Protein AF-A0A227H9W9-F1 (afdb_monomer)

Organism: Vibrio parahaemolyticus (NCBI:txid670)

InterPro domains:
  IPR011234 Fumarylacetoacetase-like, C-terminal [PF01557] (1-72)
  IPR036663 Fumarylacetoacetase-like, C-terminal domain superfamily [G3DSA:3.90.850.10] (1-74)
  IPR036663 Fumarylacetoacetase-like, C-terminal domain superfamily [SSF56529] (1-72)

Foldseek 3Di:
DQQFPVVVQVVCVVVVHDRCVGGVPPPRDDDDDDDDCVPPDLQADKDWDDDPNHTPDIDGQVPDPAHPVNVVVD

Structure (mmCIF, N/CA/C/O backbone):
data_AF-A0A227H9W9-F1
#
_entry.id   AF-A0A227H9W9-F1
#
loop_
_atom_site.group_PDB
_atom_site.id
_atom_site.type_symbol
_atom_site.label_atom_id
_atom_site.label_alt_id
_atom_site.label_comp_id
_atom_site.label_asym_id
_atom_site.label_entity_id
_atom_site.label_seq_id
_atom_site.pdbx_PDB_ins_code
_atom_site.Cartn_x
_atom_site.Cartn_y
_atom_site.Cartn_z
_atom_site.occupancy
_atom_site.B_iso_or_equiv
_atom_site.auth_seq_id
_atom_site.auth_comp_id
_atom_site.auth_asym_id
_atom_site.auth_atom_id
_atom_site.pdbx_PDB_model_num
ATOM 1 N N . LEU A 1 1 ? 0.220 4.452 -2.376 1.00 95.88 1 LEU A N 1
ATOM 2 C CA . LEU A 1 1 ? 0.072 4.610 -0.915 1.00 95.88 1 LEU A CA 1
ATOM 3 C C . LEU A 1 1 ? -1.358 4.282 -0.532 1.00 95.88 1 LEU A C 1
ATOM 5 O O . LEU A 1 1 ? -2.268 4.870 -1.100 1.00 95.88 1 LEU A O 1
ATOM 9 N N . ASP A 1 2 ? -1.521 3.357 0.409 1.00 97.69 2 ASP A N 1
ATOM 10 C CA . ASP A 1 2 ? -2.794 3.015 1.053 1.00 97.69 2 ASP A CA 1
ATOM 11 C C . ASP A 1 2 ? -2.942 3.873 2.320 1.00 97.69 2 ASP A C 1
ATOM 13 O O . ASP A 1 2 ? -2.460 3.531 3.408 1.00 97.69 2 ASP A O 1
ATOM 17 N N . LEU A 1 3 ? -3.521 5.063 2.157 1.00 98.00 3 LEU A N 1
ATOM 18 C CA . LEU A 1 3 ? -3.716 5.998 3.256 1.00 98.00 3 LEU A CA 1
ATOM 19 C C . LEU A 1 3 ? -4.833 5.495 4.163 1.00 98.00 3 LEU A C 1
ATOM 21 O O . LEU A 1 3 ? -5.931 5.162 3.732 1.00 98.00 3 LEU A O 1
ATOM 25 N N . THR A 1 4 ? -4.556 5.468 5.462 1.00 98.06 4 THR A N 1
ATOM 26 C CA . THR A 1 4 ? -5.463 4.870 6.442 1.00 98.06 4 THR A CA 1
ATOM 27 C C . THR A 1 4 ? -5.729 5.827 7.589 1.00 98.06 4 THR A C 1
ATOM 29 O O . THR A 1 4 ? -4.798 6.281 8.258 1.00 98.06 4 THR A O 1
ATOM 32 N N . LYS A 1 5 ? -7.004 6.057 7.917 1.00 98.19 5 LYS A N 1
ATOM 33 C CA . LYS A 1 5 ? -7.391 6.739 9.163 1.00 98.19 5 LYS A CA 1
ATOM 34 C C . LYS A 1 5 ? -7.211 5.778 10.341 1.00 98.19 5 LYS A C 1
ATOM 36 O O . LYS A 1 5 ? -8.164 5.139 10.783 1.00 98.19 5 LYS A O 1
ATOM 41 N N . ARG A 1 6 ? -5.973 5.650 10.837 1.00 98.12 6 ARG A N 1
ATOM 42 C CA . ARG A 1 6 ? -5.565 4.596 11.787 1.00 98.12 6 ARG A CA 1
ATOM 43 C C . ARG A 1 6 ? -6.453 4.505 13.030 1.00 98.12 6 ARG A C 1
ATOM 45 O O . ARG A 1 6 ? -6.868 3.409 13.387 1.00 98.12 6 ARG A O 1
ATOM 52 N N . GLY A 1 7 ? -6.771 5.636 13.663 1.00 98.31 7 GLY A N 1
ATOM 53 C CA . GLY A 1 7 ? -7.629 5.656 14.855 1.00 98.31 7 GLY A CA 1
ATOM 54 C C . GLY A 1 7 ? -9.033 5.105 14.583 1.00 98.31 7 GLY A C 1
ATOM 55 O O . GLY A 1 7 ? -9.543 4.289 15.351 1.00 98.31 7 GLY A O 1
ATOM 56 N N . LEU A 1 8 ? -9.619 5.481 13.442 1.00 98.06 8 LEU A N 1
ATOM 57 C CA . LEU A 1 8 ? -10.930 4.995 13.021 1.00 98.06 8 LEU A CA 1
ATOM 58 C C . LEU A 1 8 ? -10.892 3.499 12.688 1.00 98.06 8 LEU A C 1
ATOM 60 O O . LEU A 1 8 ? -11.745 2.761 13.168 1.00 98.06 8 LEU A O 1
ATOM 64 N N . GLN A 1 9 ? -9.881 3.037 11.946 1.00 98.44 9 GLN A N 1
ATOM 65 C CA . GLN A 1 9 ? -9.712 1.613 11.635 1.00 98.44 9 GLN A CA 1
ATOM 66 C C . GLN A 1 9 ? -9.649 0.762 12.911 1.00 98.44 9 GLN A C 1
ATOM 68 O O . GLN A 1 9 ? -10.325 -0.259 13.008 1.00 98.44 9 GLN A O 1
ATOM 73 N N . SER A 1 10 ? -8.875 1.195 13.912 1.00 98.19 10 SER A N 1
ATOM 74 C CA . SER A 1 10 ? -8.769 0.499 15.198 1.00 98.19 10 SER A CA 1
ATOM 75 C C . SER A 1 10 ? -10.107 0.427 15.936 1.00 98.19 10 SER A C 1
ATOM 77 O O . SER A 1 10 ? -10.422 -0.604 16.526 1.00 98.19 10 SER A O 1
ATOM 79 N N . SER A 1 11 ? -10.902 1.501 15.899 1.00 98.12 11 SER A N 1
ATOM 80 C CA . SER A 1 11 ? -12.239 1.530 16.502 1.00 98.12 11 SER A CA 1
ATOM 81 C C . SER A 1 11 ? -13.219 0.595 15.784 1.00 98.12 11 SER A C 1
ATOM 83 O O . SER A 1 11 ? -13.900 -0.191 16.439 1.00 98.12 11 SER A O 1
ATOM 85 N N . LEU A 1 12 ? -13.237 0.623 14.446 1.00 98.06 12 LEU A N 1
ATOM 86 C CA . LEU A 1 12 ? -14.090 -0.238 13.620 1.00 98.06 12 LEU A CA 1
ATOM 87 C C . LEU A 1 12 ? -13.739 -1.718 13.812 1.00 98.06 12 LEU A C 1
ATOM 89 O O . LEU A 1 12 ? -14.628 -2.529 14.049 1.00 98.06 12 LEU A O 1
ATOM 93 N N . LYS A 1 13 ? -12.443 -2.062 13.826 1.00 97.44 13 LYS A N 1
ATOM 94 C CA . LYS A 1 13 ? -11.973 -3.435 14.067 1.00 97.44 13 LYS A CA 1
ATOM 95 C C . LYS A 1 13 ? -12.421 -3.974 15.428 1.00 97.44 13 LYS A C 1
ATOM 97 O O . LYS A 1 13 ? -12.865 -5.113 15.496 1.00 97.44 13 LYS A O 1
ATOM 102 N N . LYS A 1 14 ? -12.339 -3.172 16.498 1.00 98.00 14 LYS A N 1
ATOM 103 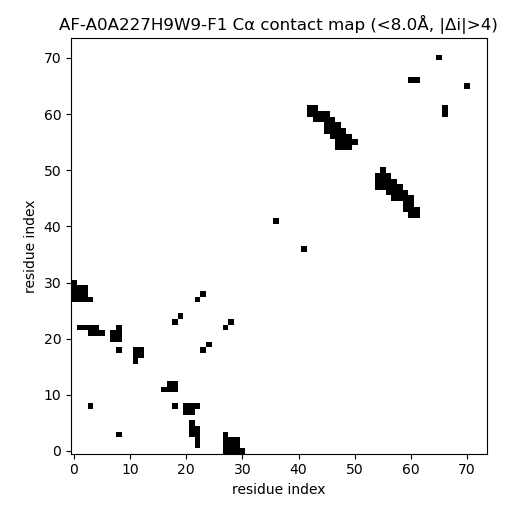C CA . LYS A 1 14 ? -12.810 -3.569 17.842 1.00 98.00 14 LYS A CA 1
ATOM 104 C C . LYS A 1 14 ? -14.310 -3.864 17.883 1.00 98.00 14 LYS A C 1
ATOM 106 O O . LYS A 1 14 ? -14.742 -4.656 18.708 1.00 98.00 14 LYS A O 1
ATOM 111 N N . GLN A 1 15 ? -15.078 -3.221 17.010 1.00 97.75 15 GLN A N 1
ATOM 112 C CA . GLN A 1 15 ? -16.528 -3.375 16.916 1.00 97.75 15 GLN A CA 1
ATOM 113 C C . GLN A 1 15 ? -16.955 -4.407 15.860 1.00 97.75 15 GLN A C 1
ATOM 115 O O . GLN A 1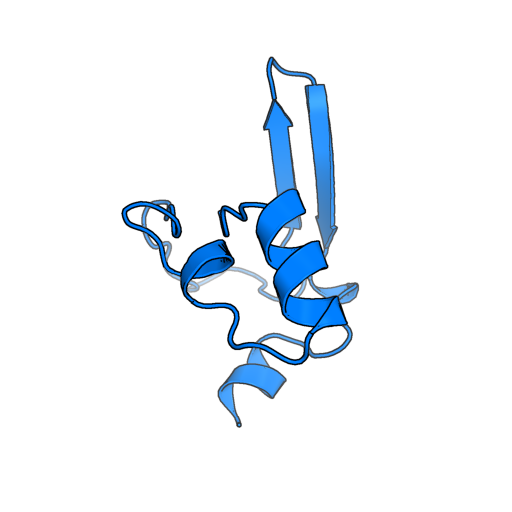 15 ? -18.147 -4.624 15.685 1.00 97.75 15 GLN A O 1
ATOM 120 N N . GLY A 1 16 ? -16.013 -5.020 15.129 1.00 97.69 16 GLY A N 1
ATOM 121 C CA . GLY A 1 16 ? -16.331 -5.908 14.006 1.00 97.69 16 GLY A CA 1
ATOM 122 C C . GLY A 1 16 ? -17.016 -5.197 12.832 1.00 97.69 16 GLY A C 1
ATOM 123 O O . GLY A 1 16 ? -17.710 -5.838 12.050 1.00 97.69 16 GLY A O 1
ATOM 124 N N . LEU A 1 17 ? -16.854 -3.876 12.721 1.00 98.19 17 LEU A N 1
ATOM 125 C CA . LEU A 1 17 ? -17.511 -3.070 11.695 1.00 98.19 17 LEU A CA 1
ATOM 126 C C . LEU A 1 17 ? -16.691 -3.002 10.396 1.00 98.19 17 LEU A C 1
ATOM 128 O O . LEU A 1 17 ? -15.460 -3.108 10.451 1.00 98.19 17 LEU A O 1
ATOM 132 N N . PRO A 1 18 ? -17.352 -2.750 9.249 1.00 97.94 18 PRO A N 1
ATOM 133 C CA . PRO A 1 18 ? -16.701 -2.555 7.953 1.00 97.94 18 PRO A CA 1
ATOM 134 C C . PRO A 1 18 ? -15.675 -1.406 7.946 1.00 97.94 18 PRO A C 1
ATOM 136 O O . PRO A 1 18 ? -15.783 -0.448 8.717 1.00 97.94 18 PRO A O 1
ATOM 139 N N . TRP A 1 19 ? -14.632 -1.512 7.114 1.00 97.94 19 TRP A N 1
ATOM 140 C CA . TRP A 1 19 ? -13.448 -0.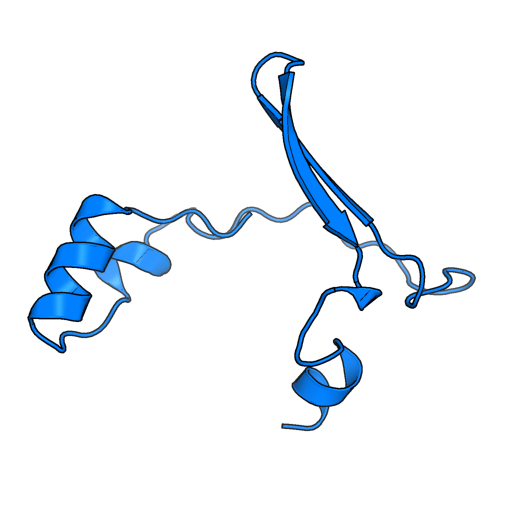631 7.152 1.00 97.94 19 TRP A CA 1
ATOM 141 C C . TRP A 1 19 ? -13.470 0.519 6.137 1.00 97.94 19 TRP A C 1
ATOM 143 O O . TRP A 1 19 ? -12.550 1.342 6.138 1.00 97.94 19 TRP A O 1
ATOM 153 N N . GLU A 1 20 ? -14.499 0.630 5.301 1.00 97.31 20 GLU A N 1
ATOM 154 C CA . GLU A 1 20 ? -14.602 1.564 4.172 1.00 97.31 20 GLU A CA 1
ATOM 155 C C . GLU A 1 20 ? -14.346 3.001 4.624 1.00 97.31 20 GLU A C 1
ATOM 157 O O . GLU A 1 20 ? -13.528 3.707 4.043 1.00 97.31 20 GLU A O 1
ATOM 162 N N . ARG A 1 21 ? -14.927 3.426 5.751 1.00 96.81 21 ARG A N 1
ATOM 163 C CA . ARG A 1 21 ? -14.725 4.790 6.274 1.00 96.81 21 ARG A CA 1
ATOM 164 C C . ARG A 1 21 ? -13.267 5.103 6.636 1.00 96.81 21 ARG A C 1
ATOM 166 O O . ARG A 1 21 ? -12.887 6.275 6.690 1.00 96.81 21 ARG A O 1
ATOM 173 N N . ALA A 1 22 ? -12.462 4.082 6.926 1.00 98.00 22 ALA A N 1
ATOM 174 C CA . ALA A 1 22 ? -11.058 4.223 7.293 1.00 98.00 22 ALA A CA 1
ATOM 175 C C . ALA A 1 22 ? -10.077 3.966 6.140 1.00 98.00 22 ALA A C 1
ATOM 177 O O . ALA A 1 22 ? -8.942 4.441 6.237 1.00 98.00 22 ALA A O 1
ATOM 178 N N . LYS A 1 23 ? -10.495 3.229 5.102 1.00 98.19 23 LYS A N 1
ATOM 179 C CA . LYS A 1 23 ? -9.647 2.728 4.004 1.00 98.19 23 LYS A CA 1
ATOM 180 C C . LYS A 1 23 ? -10.056 3.185 2.599 1.00 98.19 23 LYS A C 1
ATOM 182 O O . LYS A 1 23 ? -9.206 3.205 1.727 1.00 98.19 23 LYS A O 1
ATOM 187 N N . ALA A 1 24 ? -11.313 3.562 2.392 1.00 98.06 24 ALA A N 1
ATOM 188 C CA . ALA A 1 24 ? -11.901 3.879 1.089 1.00 98.06 24 ALA A CA 1
ATOM 189 C C . ALA A 1 24 ? -12.500 5.298 1.049 1.00 98.06 24 ALA A C 1
ATOM 191 O O . ALA A 1 24 ? -13.511 5.546 0.402 1.00 98.06 24 ALA A O 1
ATOM 192 N N . PHE A 1 25 ? -11.909 6.240 1.788 1.00 97.62 25 PHE A N 1
ATOM 193 C CA . PHE A 1 25 ? -12.279 7.655 1.689 1.00 97.62 25 PHE A CA 1
ATOM 194 C C . PHE A 1 25 ? -11.664 8.290 0.431 1.00 97.62 25 PHE A C 1
ATOM 196 O O . PHE A 1 25 ? -10.679 7.777 -0.105 1.00 97.62 25 PHE A O 1
ATOM 203 N N . ASP A 1 26 ? -12.205 9.421 -0.019 1.00 98.00 26 ASP A N 1
ATOM 204 C CA . ASP A 1 26 ? -11.712 10.109 -1.217 1.00 98.00 26 ASP A CA 1
ATOM 205 C C . ASP A 1 26 ? -10.211 10.426 -1.118 1.00 98.00 26 ASP A C 1
ATOM 207 O O . ASP A 1 26 ? -9.734 10.970 -0.119 1.00 98.00 26 ASP A O 1
ATOM 211 N N . GLY A 1 27 ? -9.452 10.045 -2.150 1.00 96.81 27 GLY A N 1
ATOM 212 C CA . GLY A 1 27 ? -7.995 10.219 -2.194 1.00 96.81 27 GLY A CA 1
ATOM 213 C C . GLY A 1 27 ? -7.191 9.252 -1.312 1.00 96.81 27 GLY A C 1
ATOM 214 O O . GLY A 1 27 ? -5.996 9.463 -1.116 1.00 96.81 27 GLY A O 1
ATOM 215 N N . SER A 1 28 ? -7.808 8.195 -0.775 1.00 97.56 28 SER A N 1
ATOM 216 C CA . SER A 1 28 ? -7.125 7.192 0.063 1.00 97.56 28 SER A CA 1
ATOM 217 C C . SER A 1 28 ? -6.066 6.371 -0.682 1.00 97.56 28 SER A C 1
ATOM 219 O O . SER A 1 28 ? -5.067 5.977 -0.079 1.00 97.56 28 SER A O 1
ATOM 221 N N . ALA A 1 29 ? -6.249 6.148 -1.985 1.00 97.50 29 ALA A N 1
ATOM 222 C CA . ALA A 1 29 ? -5.312 5.419 -2.830 1.00 97.50 29 ALA A CA 1
ATOM 223 C C . ALA A 1 29 ? -4.520 6.385 -3.723 1.00 97.50 29 ALA A C 1
ATOM 225 O O . ALA A 1 29 ? -5.046 6.950 -4.680 1.00 97.50 29 ALA A O 1
ATOM 226 N N . VAL A 1 30 ? -3.235 6.568 -3.411 1.00 97.06 30 VAL A N 1
ATOM 227 C CA . VAL A 1 30 ? -2.327 7.420 -4.197 1.00 97.06 30 VAL A CA 1
ATOM 228 C C . VAL A 1 30 ? -1.422 6.545 -5.054 1.00 97.06 30 VAL A C 1
ATOM 230 O O . VAL A 1 30 ? -0.633 5.768 -4.511 1.00 97.06 30 VAL A O 1
ATOM 233 N N . PHE A 1 31 ? -1.499 6.684 -6.373 1.00 96.44 31 PHE A N 1
ATOM 234 C CA . PHE A 1 31 ? -0.699 5.906 -7.318 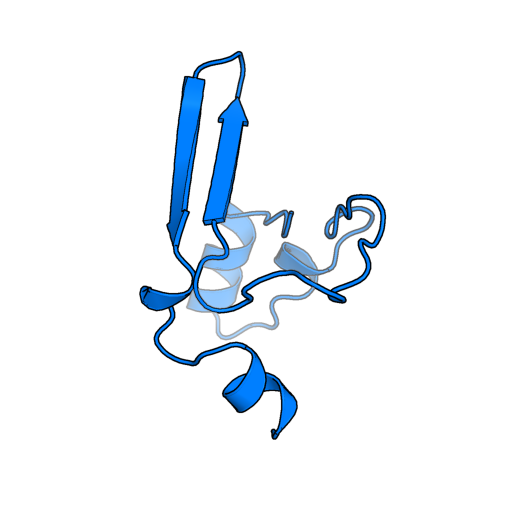1.00 96.44 31 PHE A CA 1
ATOM 235 C C . PHE A 1 31 ? 0.412 6.750 -7.941 1.00 96.44 31 PHE A C 1
ATOM 237 O O . PHE A 1 31 ? 0.254 7.951 -8.161 1.00 96.44 31 PHE A O 1
ATOM 244 N N . SER A 1 32 ? 1.545 6.110 -8.230 1.00 95.50 32 SER A N 1
ATOM 245 C CA . SER A 1 32 ? 2.532 6.653 -9.160 1.00 95.50 32 SER A CA 1
ATOM 246 C C . SER A 1 32 ? 2.056 6.458 -10.601 1.00 95.50 32 SER A C 1
ATOM 248 O O . SER A 1 32 ? 0.981 5.918 -10.864 1.00 95.50 32 SER A O 1
ATOM 250 N N . ARG A 1 33 ? 2.898 6.848 -11.559 1.00 96.81 33 ARG A N 1
ATOM 251 C CA . ARG A 1 33 ? 2.745 6.377 -12.937 1.00 96.81 33 ARG A CA 1
ATOM 252 C C . ARG A 1 33 ? 2.883 4.855 -12.970 1.00 96.81 33 ARG A C 1
ATOM 254 O O . ARG A 1 33 ? 3.666 4.296 -12.198 1.00 96.81 33 ARG A O 1
ATOM 261 N N . PHE A 1 34 ? 2.138 4.222 -13.866 1.00 95.75 34 PHE A N 1
ATOM 262 C CA . PHE A 1 34 ? 2.327 2.812 -14.182 1.00 95.75 34 PHE A CA 1
ATOM 263 C C . PHE A 1 34 ? 3.672 2.620 -14.881 1.00 95.75 34 PHE A C 1
ATOM 265 O O . PHE A 1 34 ? 4.092 3.471 -15.669 1.00 95.75 34 PHE A O 1
ATOM 272 N N . VAL A 1 35 ? 4.342 1.515 -14.563 1.00 92.75 35 VAL A N 1
ATOM 273 C CA . VAL A 1 35 ? 5.650 1.159 -15.114 1.00 92.75 35 VAL A CA 1
ATOM 274 C C . VAL A 1 35 ? 5.527 -0.219 -15.776 1.00 92.75 35 VAL A C 1
ATOM 276 O O . VAL A 1 35 ? 4.994 -1.124 -15.131 1.00 92.75 35 VAL A O 1
ATOM 279 N N . PRO A 1 36 ? 5.959 -0.377 -17.042 1.00 94.25 36 PRO A N 1
ATOM 280 C CA . PRO A 1 36 ? 6.026 -1.679 -17.708 1.00 94.25 36 PRO A CA 1
ATOM 281 C C . PRO A 1 36 ? 6.946 -2.643 -16.950 1.00 94.25 36 PRO A C 1
ATOM 283 O O . PRO A 1 36 ? 7.945 -2.214 -16.378 1.00 94.25 36 PRO A O 1
ATOM 286 N N . LEU A 1 37 ? 6.614 -3.936 -16.942 1.00 90.94 37 LEU A N 1
ATOM 287 C CA . LEU A 1 37 ? 7.406 -4.961 -16.247 1.00 90.94 37 LEU A CA 1
ATOM 288 C C . LEU A 1 37 ? 8.463 -5.616 -17.149 1.00 90.94 37 LEU A C 1
ATOM 290 O O . LEU A 1 37 ? 9.276 -6.400 -16.663 1.00 90.94 37 LEU A O 1
ATOM 294 N N . GLU A 1 38 ? 8.482 -5.316 -18.449 1.00 95.12 38 GLU A N 1
ATOM 295 C CA . GLU A 1 38 ? 9.461 -5.866 -19.384 1.00 95.12 38 GLU A CA 1
ATOM 296 C C . GLU A 1 38 ? 10.899 -5.561 -18.934 1.00 95.12 38 GLU A C 1
ATOM 298 O O . GLU A 1 38 ? 11.297 -4.407 -18.780 1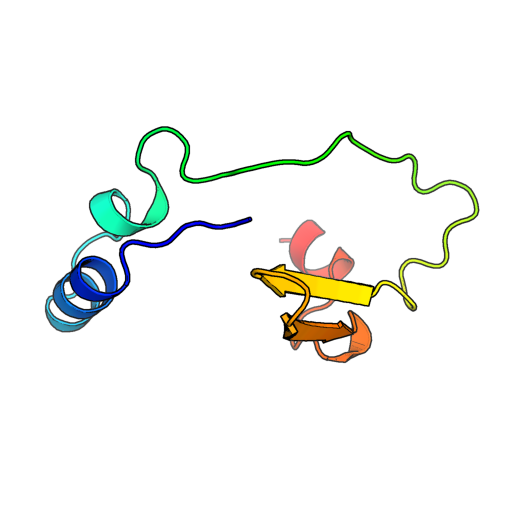.00 95.12 38 GLU A O 1
ATOM 303 N N . GLY A 1 39 ? 11.696 -6.615 -18.737 1.00 92.44 39 GLY A N 1
ATOM 304 C CA . GLY A 1 39 ? 13.091 -6.501 -18.303 1.00 92.44 39 GLY A CA 1
ATOM 305 C C . GLY A 1 39 ? 13.288 -6.192 -16.813 1.00 92.44 39 GLY A C 1
ATOM 306 O O . GLY A 1 39 ? 14.427 -5.976 -16.402 1.00 92.44 39 GLY A O 1
ATOM 307 N N . ILE A 1 40 ? 12.223 -6.180 -16.004 1.00 92.81 40 ILE A N 1
ATOM 308 C CA . ILE A 1 40 ? 12.299 -5.994 -14.551 1.00 92.81 40 ILE A CA 1
ATOM 309 C C . ILE A 1 40 ? 12.262 -7.354 -13.853 1.00 92.81 40 ILE A C 1
ATOM 311 O O . ILE A 1 40 ? 11.338 -8.141 -14.061 1.00 92.81 40 ILE A O 1
ATOM 315 N N . ASP A 1 41 ? 13.235 -7.6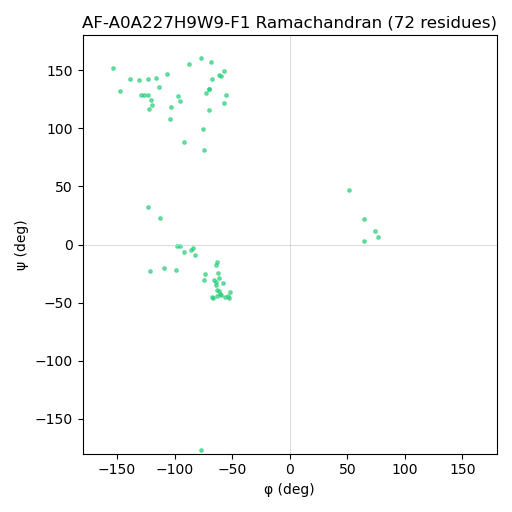11 -12.975 1.00 92.19 41 ASP A N 1
ATOM 316 C CA . ASP A 1 41 ? 13.146 -8.732 -12.041 1.00 92.19 41 ASP A CA 1
ATOM 317 C C . ASP A 1 41 ? 12.162 -8.396 -10.915 1.00 92.19 41 ASP A C 1
ATOM 319 O O . ASP A 1 41 ? 12.457 -7.694 -9.947 1.00 92.19 41 ASP A O 1
ATOM 323 N N . ILE A 1 42 ? 10.953 -8.914 -11.059 1.00 90.00 42 ILE A N 1
ATOM 324 C CA . ILE A 1 42 ? 9.865 -8.754 -10.099 1.00 90.00 42 ILE A CA 1
ATOM 325 C C . ILE A 1 42 ? 10.144 -9.397 -8.731 1.00 90.00 42 ILE A C 1
ATOM 327 O O . ILE A 1 42 ? 9.470 -9.053 -7.758 1.00 90.00 42 ILE A O 1
ATOM 331 N N . HIS A 1 43 ? 11.114 -10.314 -8.629 1.00 90.31 43 HIS A N 1
ATOM 332 C CA . HIS A 1 43 ? 11.518 -10.935 -7.366 1.00 90.31 43 HIS A CA 1
ATOM 333 C C . HIS A 1 43 ? 12.502 -10.073 -6.560 1.00 90.31 43 HIS A C 1
ATOM 335 O O . HIS A 1 43 ? 12.740 -10.385 -5.390 1.00 90.31 43 HIS A O 1
ATOM 341 N N . ASP A 1 44 ? 13.009 -8.986 -7.148 1.00 93.44 44 ASP A N 1
ATOM 342 C CA . ASP A 1 44 ? 13.897 -7.990 -6.526 1.00 93.44 44 ASP A CA 1
ATOM 343 C C . ASP A 1 44 ? 13.210 -6.615 -6.365 1.00 93.44 44 ASP A C 1
ATOM 345 O O . ASP A 1 44 ? 13.832 -5.554 -6.275 1.00 93.44 44 ASP A O 1
ATOM 349 N N . LEU A 1 45 ? 11.874 -6.595 -6.330 1.00 93.81 45 LEU A N 1
ATOM 350 C CA . LEU A 1 45 ? 11.139 -5.354 -6.098 1.00 93.81 45 LEU A CA 1
ATOM 351 C C . LEU A 1 45 ? 11.299 -4.868 -4.657 1.00 93.81 45 LEU A C 1
ATOM 353 O O . LEU A 1 45 ? 11.112 -5.600 -3.680 1.00 93.81 45 LEU A O 1
ATOM 357 N N . ASN A 1 46 ? 11.575 -3.572 -4.546 1.00 95.25 46 ASN A N 1
ATOM 358 C CA . ASN A 1 46 ? 11.819 -2.874 -3.295 1.00 95.25 46 ASN A CA 1
ATOM 359 C C . ASN A 1 46 ? 10.849 -1.697 -3.134 1.00 95.25 46 ASN A C 1
ATOM 361 O O . ASN A 1 46 ? 10.531 -0.987 -4.087 1.00 95.25 46 ASN A O 1
ATOM 365 N N . LEU A 1 47 ? 10.402 -1.468 -1.901 1.00 95.25 47 LEU A N 1
ATOM 366 C CA . LEU A 1 47 ? 9.531 -0.363 -1.508 1.00 95.25 47 LEU A CA 1
ATOM 367 C C . LEU A 1 47 ? 10.237 0.475 -0.448 1.00 95.25 47 LEU A C 1
ATOM 369 O O . LEU A 1 47 ? 10.597 -0.038 0.611 1.00 95.25 47 LEU A O 1
ATOM 373 N N . GLU A 1 48 ? 10.380 1.773 -0.695 1.00 97.50 48 GLU A N 1
ATOM 374 C CA . GLU A 1 48 ? 10.886 2.727 0.290 1.00 97.50 48 GLU A CA 1
ATOM 375 C C . GLU A 1 48 ? 9.966 3.950 0.380 1.00 97.50 48 GLU A C 1
ATOM 377 O O . GLU A 1 48 ? 9.439 4.428 -0.624 1.00 97.50 48 GLU A O 1
ATOM 382 N N . LEU A 1 49 ? 9.776 4.464 1.598 1.00 97.81 49 LEU A N 1
ATOM 383 C CA . LEU A 1 49 ? 9.076 5.724 1.847 1.00 97.81 49 LEU A CA 1
ATOM 384 C C . LEU A 1 49 ? 9.955 6.638 2.690 1.00 97.81 49 LEU A C 1
ATOM 386 O O . LEU A 1 49 ? 10.418 6.258 3.772 1.00 97.81 49 LEU A O 1
ATOM 390 N N . LEU A 1 50 ? 10.125 7.864 2.206 1.00 98.25 50 LEU A N 1
ATOM 391 C CA . LEU A 1 50 ? 10.803 8.938 2.909 1.00 98.25 50 LEU A CA 1
ATOM 392 C C . LEU A 1 50 ? 9.790 10.031 3.253 1.00 98.25 50 LEU A C 1
ATOM 394 O O . LEU A 1 50 ? 8.990 10.433 2.411 1.00 98.25 50 LEU A O 1
ATOM 398 N N . ILE A 1 51 ? 9.851 10.536 4.481 1.00 97.88 51 ILE A N 1
ATOM 399 C CA . ILE A 1 51 ? 9.107 11.716 4.928 1.00 97.88 51 ILE A CA 1
ATOM 400 C C . ILE A 1 51 ? 10.141 12.739 5.374 1.00 97.88 51 ILE A C 1
ATOM 402 O O . ILE A 1 51 ? 10.935 12.458 6.268 1.00 97.88 51 ILE A O 1
ATOM 406 N N . ASN A 1 52 ? 10.154 13.913 4.737 1.00 97.69 52 ASN A N 1
ATOM 407 C CA . ASN A 1 52 ? 11.141 14.966 5.005 1.00 97.69 52 ASN A CA 1
ATOM 408 C C . ASN A 1 52 ? 12.586 14.436 4.948 1.00 97.69 52 ASN A C 1
ATOM 410 O O . ASN A 1 52 ? 13.380 14.663 5.857 1.00 97.69 52 ASN A O 1
ATOM 414 N N . CYS A 1 53 ? 12.896 13.663 3.902 1.00 97.06 53 CYS A N 1
ATOM 415 C CA . CYS A 1 53 ? 14.188 12.997 3.691 1.00 97.06 53 CYS A CA 1
ATOM 416 C C . CYS A 1 53 ? 14.564 11.921 4.729 1.00 97.06 53 CYS A C 1
ATOM 418 O O . CYS A 1 53 ? 15.630 11.319 4.621 1.00 97.06 53 CYS A O 1
ATOM 420 N N . VAL A 1 54 ? 13.696 11.616 5.696 1.00 98.19 54 VAL A N 1
ATOM 421 C CA . VAL A 1 54 ? 13.903 10.535 6.664 1.00 98.19 54 VAL A CA 1
ATOM 422 C C . VAL A 1 54 ? 13.200 9.277 6.172 1.00 98.19 54 VAL A C 1
ATOM 424 O O . VAL A 1 54 ? 11.991 9.284 5.942 1.00 98.19 54 VAL A O 1
ATOM 427 N N . ARG A 1 55 ? 13.943 8.176 6.020 1.00 98.00 55 ARG A N 1
ATOM 428 C CA . ARG A 1 55 ? 13.372 6.880 5.634 1.00 98.00 55 ARG A CA 1
ATOM 429 C C . ARG A 1 55 ? 12.529 6.314 6.776 1.00 98.00 55 ARG A C 1
ATOM 431 O O . ARG A 1 55 ? 13.062 5.978 7.829 1.00 98.00 55 ARG A O 1
ATOM 438 N N . VAL A 1 56 ? 11.227 6.179 6.538 1.00 98.12 56 VAL A N 1
ATOM 439 C CA . VAL A 1 56 ? 10.243 5.686 7.519 1.00 98.12 56 VAL A CA 1
ATOM 440 C C . VAL A 1 56 ? 9.704 4.297 7.183 1.00 98.12 56 VAL A C 1
ATOM 442 O O . VAL A 1 56 ? 9.197 3.614 8.068 1.00 98.12 56 VAL A O 1
ATOM 445 N N . GLN A 1 57 ? 9.816 3.856 5.927 1.00 97.94 57 GLN A N 1
ATOM 446 C CA . GLN A 1 57 ? 9.488 2.489 5.521 1.00 97.94 57 GLN A CA 1
ATOM 447 C C . GLN A 1 57 ? 10.528 1.969 4.533 1.00 97.94 57 GLN A C 1
ATOM 449 O O . GLN A 1 57 ? 11.010 2.714 3.678 1.00 97.94 57 GLN A O 1
ATOM 454 N N . LYS A 1 58 ? 10.847 0.682 4.661 1.00 97.69 58 LYS A N 1
ATOM 455 C CA . LYS A 1 58 ? 11.640 -0.095 3.714 1.00 97.69 58 LYS A CA 1
ATOM 456 C C . LYS A 1 58 ? 11.141 -1.534 3.733 1.00 97.69 58 LYS A C 1
ATOM 458 O O . LYS A 1 58 ? 10.983 -2.093 4.817 1.00 97.69 58 LYS A O 1
ATOM 463 N N . GLY A 1 59 ? 10.908 -2.113 2.566 1.00 96.94 59 GLY A N 1
ATOM 464 C CA . GLY A 1 59 ? 10.475 -3.496 2.428 1.00 96.94 59 GLY A CA 1
ATOM 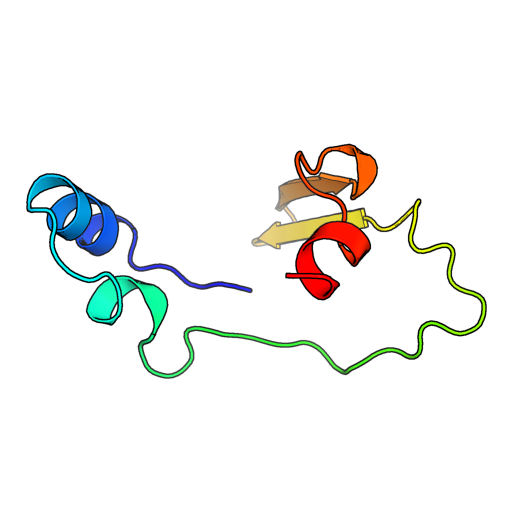465 C C . GLY A 1 59 ? 10.894 -4.088 1.091 1.00 96.94 59 GLY A C 1
ATOM 466 O O . GLY A 1 59 ? 11.040 -3.371 0.104 1.00 96.94 59 GLY A O 1
ATOM 467 N N . HIS A 1 60 ? 11.077 -5.400 1.089 1.00 97.12 60 HIS A N 1
ATOM 468 C CA . HIS A 1 60 ? 11.438 -6.198 -0.071 1.00 97.12 60 HIS A CA 1
ATOM 469 C C . HIS A 1 60 ? 10.305 -7.175 -0.398 1.00 97.12 60 HIS A C 1
ATOM 471 O O . HIS A 1 60 ? 9.691 -7.731 0.514 1.00 97.12 60 HIS A O 1
ATOM 477 N N . VAL A 1 61 ? 10.037 -7.428 -1.680 1.00 95.44 61 VAL A N 1
ATOM 478 C CA . VAL A 1 61 ? 8.954 -8.328 -2.125 1.00 95.44 61 VAL A CA 1
ATOM 479 C C . VAL A 1 61 ? 9.093 -9.751 -1.566 1.00 95.44 61 VAL A C 1
ATOM 481 O O . VAL A 1 61 ? 8.105 -10.372 -1.195 1.00 95.44 61 VAL A O 1
ATOM 484 N N . GLN A 1 62 ? 10.324 -10.236 -1.384 1.00 95.19 62 GLN A N 1
ATOM 485 C CA . GLN A 1 62 ? 10.613 -11.532 -0.740 1.00 95.19 62 GLN A CA 1
ATOM 486 C C . GLN A 1 62 ? 10.174 -11.620 0.734 1.00 95.19 62 GLN A C 1
ATOM 488 O O . GLN A 1 62 ? 10.123 -12.711 1.290 1.00 95.19 62 GLN A O 1
ATOM 493 N N . GLN A 1 63 ? 9.867 -10.495 1.388 1.00 96.12 63 GLN A N 1
ATOM 494 C CA . GLN A 1 63 ? 9.339 -10.478 2.757 1.00 96.12 63 GLN A CA 1
ATOM 495 C C . GLN A 1 63 ? 7.812 -10.648 2.801 1.00 96.12 63 GLN A C 1
ATOM 497 O O . GLN A 1 63 ? 7.236 -10.704 3.889 1.00 96.12 63 GLN A O 1
ATOM 502 N N . MET A 1 64 ? 7.134 -10.688 1.649 1.00 95.44 64 MET A N 1
ATOM 503 C CA . MET A 1 64 ? 5.693 -10.919 1.585 1.00 95.44 64 MET A CA 1
ATOM 504 C C . MET A 1 64 ? 5.371 -12.369 1.963 1.00 95.44 64 MET A C 1
ATOM 506 O O . MET A 1 64 ? 5.983 -13.298 1.450 1.00 95.44 64 MET A O 1
ATOM 510 N N . LEU A 1 65 ? 4.370 -12.564 2.830 1.00 95.56 65 LEU A N 1
ATOM 511 C CA . LEU A 1 65 ? 3.854 -13.902 3.160 1.00 95.56 65 LEU A CA 1
ATOM 512 C C . LEU A 1 65 ? 3.218 -14.587 1.942 1.00 95.56 65 LEU A C 1
ATOM 514 O O . LEU A 1 65 ? 3.338 -15.797 1.785 1.00 95.56 65 LEU A O 1
ATOM 518 N N . TYR A 1 66 ? 2.572 -13.794 1.087 1.00 94.31 66 TYR A N 1
ATOM 519 C CA . TYR A 1 66 ? 1.991 -14.225 -0.180 1.00 94.31 66 TYR A CA 1
ATOM 520 C C . TYR A 1 66 ? 2.619 -13.393 -1.301 1.00 94.31 66 TYR A C 1
ATOM 522 O O . TYR A 1 66 ? 2.473 -12.168 -1.274 1.00 94.31 66 TYR A O 1
ATOM 530 N N . PRO A 1 67 ? 3.357 -13.998 -2.248 1.00 91.50 67 PRO A N 1
ATOM 531 C CA . PRO A 1 67 ? 3.981 -13.253 -3.337 1.00 91.50 67 PRO A CA 1
ATOM 532 C C . PRO A 1 67 ? 2.920 -12.690 -4.300 1.00 91.50 67 PRO A C 1
ATOM 534 O O . PRO A 1 67 ? 1.828 -13.249 -4.387 1.00 91.50 67 PRO A O 1
ATOM 537 N N . PRO A 1 68 ? 3.230 -11.630 -5.074 1.00 90.25 68 PRO A N 1
ATOM 538 C CA . PRO A 1 68 ? 2.257 -10.978 -5.954 1.00 90.25 68 PRO A CA 1
ATOM 539 C C . PRO A 1 68 ? 1.509 -11.926 -6.899 1.00 90.25 68 PRO A C 1
ATOM 541 O O . PRO A 1 68 ? 0.300 -11.797 -7.040 1.00 90.25 68 PRO A O 1
ATOM 544 N N . PHE A 1 69 ? 2.195 -12.907 -7.492 1.00 89.19 69 PHE A N 1
ATOM 545 C CA . PHE A 1 69 ? 1.543 -13.894 -8.359 1.00 89.19 69 PHE A CA 1
ATOM 546 C C . PHE A 1 69 ? 0.524 -14.764 -7.632 1.00 89.19 69 PHE A C 1
ATOM 548 O O . PHE A 1 69 ? -0.544 -15.002 -8.171 1.00 89.19 69 PHE A O 1
ATOM 555 N N . ALA A 1 70 ? 0.813 -15.172 -6.393 1.00 92.56 70 ALA A N 1
ATOM 556 C CA . ALA A 1 70 ? -0.132 -15.967 -5.617 1.00 92.56 70 ALA A CA 1
ATOM 557 C C . ALA A 1 70 ? -1.420 -15.186 -5.313 1.00 92.56 70 ALA A C 1
ATOM 559 O O . ALA A 1 70 ? -2.482 -15.782 -5.257 1.00 92.56 70 ALA A O 1
ATOM 560 N N . ILE A 1 71 ? -1.326 -13.861 -5.144 1.00 93.06 71 ILE A N 1
ATOM 561 C CA . ILE A 1 71 ? -2.487 -12.984 -4.917 1.00 93.06 71 ILE A CA 1
ATOM 562 C C . ILE A 1 71 ? -3.296 -12.775 -6.210 1.00 93.06 71 ILE A C 1
ATOM 564 O O . ILE A 1 71 ? -4.497 -12.551 -6.142 1.00 93.06 71 ILE A O 1
ATOM 568 N N . LEU A 1 72 ? -2.653 -12.808 -7.384 1.00 90.31 72 LEU A N 1
ATOM 569 C CA . LEU A 1 72 ? -3.335 -12.653 -8.677 1.00 90.31 72 LEU A CA 1
ATOM 570 C C . LEU A 1 72 ? -4.144 -13.890 -9.087 1.00 90.31 72 LEU A C 1
ATOM 572 O O . LEU A 1 72 ? -5.080 -13.747 -9.868 1.00 90.31 72 LEU A O 1
ATOM 576 N N . ASP A 1 73 ? -3.763 -15.067 -8.592 1.00 94.12 73 ASP A N 1
ATOM 577 C CA . ASP A 1 73 ? -4.425 -16.340 -8.894 1.00 94.12 73 ASP A CA 1
ATOM 578 C C . ASP A 1 73 ? -5.663 -16.616 -8.001 1.00 94.12 73 ASP A C 1
ATOM 580 O O . ASP A 1 73 ? -6.322 -17.641 -8.194 1.00 94.12 73 ASP A O 1
ATOM 584 N N . GLU A 1 74 ? -5.980 -15.737 -7.036 1.00 78.94 74 GLU A N 1
ATOM 585 C CA . GLU A 1 74 ? -7.207 -15.788 -6.206 1.00 78.94 74 GLU A CA 1
ATOM 586 C C . GLU A 1 74 ? -8.436 -15.191 -6.916 1.00 78.94 74 GLU A C 1
ATOM 588 O O . GLU A 1 74 ? -9.519 -15.821 -6.827 1.00 78.94 74 GLU A O 1
#

Nearest PDB structures (foldseek):
  3s52-assembly2_B  TM=9.612E-01  e=8.667E-05  Yersinia pestis CO92
  6iym-assembly1_B  TM=8.381E-01  e=1.124E+00  Exiguobacterium antarc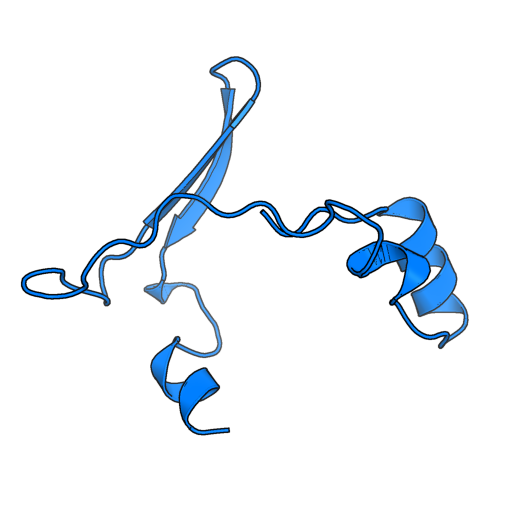ticum B7

Secondary structure (DSSP, 8-state):
-B---HHHHHHHHHTT--SHHHHSSTT-B--------TT--GGG-EEEEEETTEEEEEEEGGG-SS-HHHHHT-

pLDDT: mean 95.79, std 3.18, range [78.94, 98.44]

Radius of gyration: 15.65 Å; Cα contacts (8 Å, |Δi|>4): 66; chains: 1; bounding box: 32×31×37 Å

Mean predicted aligned error: 3.07 Å

Sequence (74 aa):
LDLTKRGLQSSLKKQGLPWERAKAFDGSAVFSRFVPLEGIDIHDLNLELLINCVRVQKGHVQQMLYPPFAILDE

Solvent-accessible surface area (backbone atoms only — not comparable to full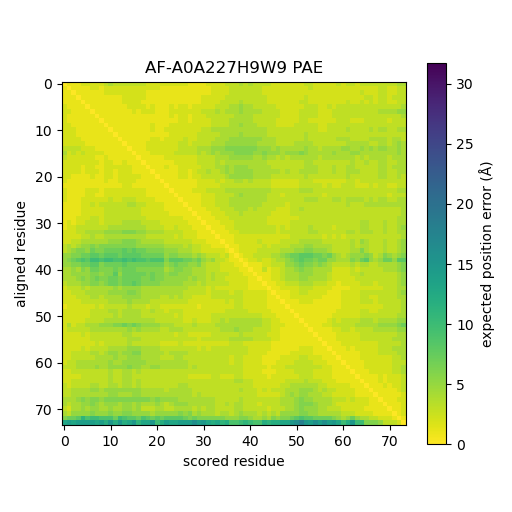-atom values): 4819 Å² total; per-residue (Å²): 83,86,46,62,47,58,74,54,37,56,54,28,58,76,69,74,45,81,54,51,88,23,52,66,44,93,81,19,72,49,78,76,82,88,74,87,62,83,96,55,66,73,77,72,38,70,48,77,41,64,59,94,87,40,78,77,45,76,48,47,48,79,74,44,95,66,46,74,67,65,65,71,75,109